Protein AF-A0AA96L9W3-F1 (afdb_monomer_lite)

Organism: NCBI:txid2918900

Secondary structure (DSSP, 8-state):
------EEEEEEEEEETTTTEEEEEEEETTS-EEEEEEEE-TTS-EEEEEEEE-SSS--TTT--SS--STTGGGHHHHHHHHTTTS---

pLDDT: mean 91.49, std 6.7, range [61.56, 97.44]

Radius of gyration: 12.9 Å; chains: 1; bounding box: 32×23×35 Å

Foldseek 3Di:
DDDDWAFPAKDWPDDDPVQQKTWIWTATPVRWIKIWIWHQDPVRDTDTDDIWTPQPAQDPHPRHSDTDPPCVVCRVVVVVNVVVHDPPD

Structure (mmCIF, N/CA/C/O backbone):
data_AF-A0AA96L9W3-F1
#
_entry.id   AF-A0AA96L9W3-F1
#
loop_
_atom_site.group_PDB
_atom_site.id
_atom_site.type_symbol
_atom_site.label_atom_id
_atom_site.label_alt_id
_atom_site.label_comp_id
_atom_site.label_asym_id
_atom_site.label_entity_id
_atom_site.label_seq_id
_atom_site.pdbx_PDB_ins_code
_atom_site.Cartn_x
_atom_site.Cartn_y
_atom_site.Cartn_z
_atom_site.occupancy
_atom_site.B_iso_or_equiv
_atom_site.auth_seq_id
_atom_site.auth_comp_id
_atom_site.auth_asym_id
_atom_site.auth_atom_id
_atom_site.pdbx_PDB_model_num
ATOM 1 N N . MET A 1 1 ? 6.639 11.775 -16.995 1.00 61.56 1 MET A N 1
ATOM 2 C CA . MET A 1 1 ? 5.286 11.729 -16.399 1.00 61.56 1 MET A CA 1
ATOM 3 C C . MET A 1 1 ? 5.439 11.337 -14.940 1.00 61.56 1 MET A C 1
ATOM 5 O O . MET A 1 1 ? 6.308 10.508 -14.677 1.00 61.56 1 MET A O 1
ATOM 9 N N . PRO A 1 2 ? 4.696 11.951 -14.007 1.00 84.00 2 PRO A N 1
ATOM 10 C CA . PRO A 1 2 ? 4.695 11.501 -12.620 1.00 84.00 2 PRO A CA 1
ATOM 11 C C . PRO A 1 2 ? 4.185 10.056 -12.555 1.00 84.00 2 PRO A C 1
ATOM 13 O O . PRO A 1 2 ? 3.331 9.666 -13.349 1.00 84.00 2 PRO A O 1
ATOM 16 N N . TYR A 1 3 ? 4.749 9.255 -11.653 1.00 90.25 3 TYR A N 1
ATOM 17 C CA . TYR A 1 3 ? 4.247 7.911 -11.382 1.00 90.25 3 TYR A CA 1
ATOM 18 C C . TYR A 1 3 ? 2.828 8.011 -10.805 1.00 90.25 3 TYR A C 1
ATOM 20 O O . TYR A 1 3 ? 2.597 8.823 -9.911 1.00 90.25 3 TYR A O 1
ATOM 28 N N . GLN A 1 4 ? 1.900 7.227 -11.356 1.00 93.12 4 GLN A N 1
ATOM 29 C CA . GLN A 1 4 ? 0.485 7.193 -10.982 1.00 93.12 4 GLN A CA 1
ATOM 30 C C . GLN A 1 4 ? 0.105 5.733 -10.708 1.00 93.12 4 GLN A C 1
ATOM 32 O O . GLN A 1 4 ? -0.137 4.985 -11.661 1.00 93.12 4 GLN A O 1
ATOM 37 N N . PRO A 1 5 ? 0.146 5.284 -9.445 1.00 94.50 5 PRO A N 1
ATOM 38 C CA . PRO A 1 5 ? -0.141 3.901 -9.107 1.00 94.50 5 PRO A CA 1
ATOM 39 C C . PRO A 1 5 ? -1.632 3.601 -9.260 1.00 94.50 5 PRO A C 1
ATOM 41 O O . PRO A 1 5 ? -2.489 4.299 -8.721 1.00 94.50 5 PRO A O 1
ATOM 44 N N . LYS A 1 6 ? -1.940 2.506 -9.953 1.00 96.75 6 LYS A N 1
ATOM 45 C CA . LYS A 1 6 ? -3.296 1.968 -10.049 1.00 96.75 6 LYS A CA 1
ATOM 46 C C . LYS A 1 6 ? -3.335 0.562 -9.493 1.00 96.75 6 LYS A C 1
ATOM 48 O O . LYS A 1 6 ? -2.544 -0.277 -9.921 1.00 96.75 6 LYS A O 1
ATOM 53 N N . VAL A 1 7 ? -4.235 0.319 -8.547 1.00 97.44 7 VAL A N 1
ATOM 54 C CA . VAL A 1 7 ? -4.473 -1.011 -7.987 1.00 97.44 7 VAL A CA 1
ATOM 55 C C . VAL A 1 7 ? -5.218 -1.838 -9.029 1.00 97.44 7 VAL A C 1
ATOM 57 O O . VAL A 1 7 ? -6.272 -1.431 -9.511 1.00 97.44 7 VAL A O 1
ATOM 60 N N . ALA A 1 8 ? -4.645 -2.982 -9.386 1.00 97.00 8 ALA A N 1
ATOM 61 C CA . ALA A 1 8 ? -5.258 -3.973 -10.262 1.00 97.00 8 ALA A CA 1
ATOM 62 C C . ALA A 1 8 ? -5.914 -5.095 -9.446 1.00 97.00 8 ALA A C 1
ATOM 64 O O . ALA A 1 8 ? -6.980 -5.583 -9.811 1.00 97.00 8 ALA A O 1
ATOM 65 N N . GLU A 1 9 ? -5.287 -5.489 -8.333 1.00 96.38 9 GLU A N 1
ATOM 66 C CA . GLU A 1 9 ? -5.789 -6.526 -7.431 1.00 96.38 9 GLU A CA 1
ATOM 67 C C . GLU A 1 9 ? -5.418 -6.194 -5.980 1.00 96.38 9 GLU A C 1
ATOM 69 O O . GLU A 1 9 ? -4.359 -5.619 -5.712 1.00 96.38 9 GLU A O 1
ATOM 74 N N . ALA A 1 10 ? -6.255 -6.597 -5.024 1.00 96.88 10 ALA A N 1
ATOM 75 C CA . ALA A 1 10 ? -5.938 -6.521 -3.603 1.00 96.88 10 ALA A CA 1
ATOM 76 C C . ALA A 1 10 ? -6.434 -7.769 -2.869 1.00 96.88 10 ALA A C 1
ATOM 78 O O . ALA A 1 10 ? -7.485 -8.323 -3.189 1.00 96.88 10 ALA A 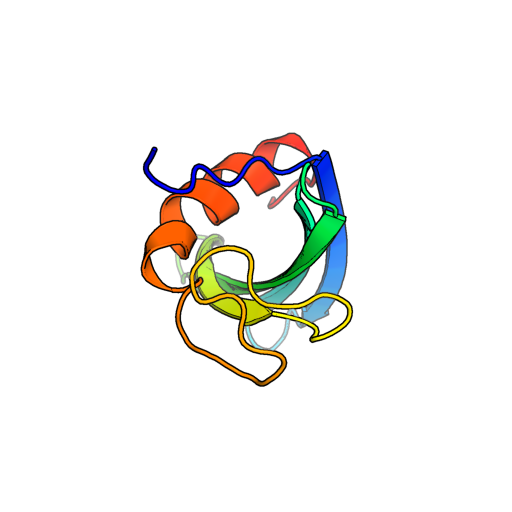O 1
ATOM 79 N N . LYS A 1 11 ? -5.669 -8.216 -1.871 1.00 96.06 11 LYS A N 1
ATOM 80 C CA . LYS A 1 11 ? -5.999 -9.385 -1.055 1.00 96.06 11 LYS A CA 1
ATOM 81 C C . LYS A 1 11 ? -5.599 -9.161 0.395 1.00 96.06 11 LYS A C 1
ATOM 83 O O . LYS A 1 11 ? -4.436 -8.877 0.679 1.00 96.06 11 LYS A O 1
ATOM 88 N N . ILE A 1 12 ? -6.539 -9.369 1.315 1.00 94.62 12 ILE A N 1
ATOM 89 C CA . ILE A 1 12 ? -6.250 -9.414 2.752 1.00 94.62 12 ILE A CA 1
ATOM 90 C C . ILE A 1 12 ? -5.387 -10.652 3.020 1.00 94.62 12 ILE A C 1
ATOM 92 O O . ILE A 1 12 ? -5.775 -11.775 2.687 1.00 94.62 12 ILE A O 1
ATOM 96 N N . V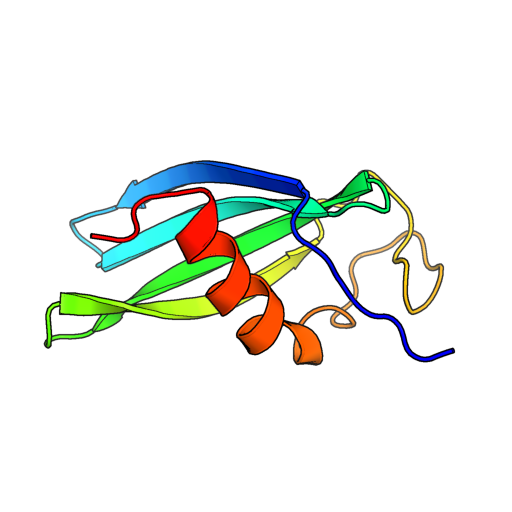AL A 1 13 ? -4.199 -10.448 3.587 1.00 94.19 13 VAL A N 1
ATOM 97 C CA . VAL A 1 13 ? -3.254 -11.533 3.909 1.00 94.19 13 VAL A CA 1
ATOM 98 C C . VAL A 1 13 ? -3.101 -11.759 5.405 1.00 94.19 13 VAL A C 1
ATOM 100 O O . VAL A 1 13 ? -2.711 -12.849 5.814 1.00 94.19 13 VAL A O 1
ATOM 103 N N . SER A 1 14 ? -3.422 -10.752 6.213 1.00 89.62 14 SER A N 1
ATOM 104 C CA . SER A 1 14 ? -3.401 -10.843 7.666 1.00 89.62 14 SER A CA 1
ATOM 105 C C . SER A 1 14 ? -4.493 -9.956 8.242 1.00 89.62 14 SER A C 1
ATOM 107 O O . SER A 1 14 ? -4.703 -8.837 7.778 1.00 89.62 14 SER A O 1
ATOM 109 N N . HIS A 1 15 ? -5.181 -10.455 9.260 1.00 86.56 15 HIS A N 1
ATOM 110 C CA . HIS A 1 15 ? -6.111 -9.675 10.060 1.00 86.56 15 HIS A CA 1
ATOM 111 C C . HIS A 1 15 ? -5.936 -10.093 11.516 1.00 86.56 15 HIS A C 1
ATOM 113 O O . HIS A 1 15 ? -6.201 -11.238 11.881 1.00 86.56 15 HIS A O 1
ATOM 119 N N . ASN A 1 16 ? -5.429 -9.176 12.331 1.00 84.88 16 ASN A N 1
ATOM 120 C CA . ASN A 1 16 ? -5.222 -9.378 13.751 1.00 84.88 16 ASN A CA 1
ATOM 121 C C . ASN A 1 16 ? -6.172 -8.476 14.538 1.00 84.88 16 ASN A C 1
ATOM 123 O O . ASN A 1 16 ? -5.844 -7.339 14.877 1.00 84.88 16 ASN A O 1
ATOM 127 N N . GLU A 1 17 ? -7.331 -9.035 14.875 1.00 76.00 17 GLU A N 1
ATOM 128 C CA . GLU A 1 17 ? -8.388 -8.362 15.637 1.00 76.00 17 GLU A CA 1
ATOM 129 C C . GLU A 1 17 ? -7.927 -7.912 17.030 1.00 76.00 17 GLU A C 1
ATOM 131 O O . GLU A 1 17 ? -8.434 -6.927 17.555 1.00 76.00 17 GLU A O 1
ATOM 136 N N . LYS A 1 18 ? -6.931 -8.584 17.629 1.00 77.56 18 LYS A N 1
ATOM 137 C CA . LYS A 1 18 ? -6.421 -8.218 18.962 1.00 77.56 18 LYS A CA 1
ATOM 138 C C . LYS A 1 18 ? -5.626 -6.918 18.952 1.00 77.56 18 LYS A C 1
ATOM 140 O O . LYS A 1 18 ? -5.647 -6.194 19.941 1.00 77.56 18 LYS A O 1
ATOM 145 N N . ASN A 1 19 ? -4.921 -6.653 17.855 1.00 79.06 19 ASN A N 1
ATOM 146 C CA . ASN A 1 19 ? -4.059 -5.481 17.717 1.00 79.06 19 ASN A CA 1
ATOM 147 C C . ASN A 1 19 ? -4.670 -4.416 16.795 1.00 79.06 19 ASN A C 1
ATOM 149 O O . ASN A 1 19 ? -4.052 -3.378 16.593 1.00 79.06 19 ASN A O 1
ATOM 153 N N . GLY A 1 20 ? -5.844 -4.678 16.208 1.00 82.94 20 GLY A N 1
ATOM 154 C CA . GLY A 1 20 ? -6.479 -3.792 15.232 1.00 82.94 20 GLY A CA 1
ATOM 155 C C . GLY A 1 20 ? -5.703 -3.659 13.920 1.00 82.94 20 GLY A C 1
ATOM 156 O O . GLY A 1 20 ? -5.939 -2.706 13.185 1.00 82.94 20 GLY A O 1
ATOM 157 N N . LEU A 1 21 ? -4.779 -4.581 13.627 1.00 89.69 21 LEU A N 1
ATOM 158 C CA . LEU A 1 21 ? -3.913 -4.523 12.449 1.00 89.69 21 LEU A CA 1
ATOM 159 C C . LEU A 1 21 ? -4.451 -5.408 11.329 1.00 89.69 21 LEU A C 1
ATOM 161 O O . LEU A 1 21 ? -4.769 -6.581 11.540 1.00 89.69 21 LEU A O 1
ATOM 165 N N . MET A 1 22 ? -4.485 -4.869 10.120 1.00 92.38 22 MET A N 1
ATOM 166 C CA . MET A 1 22 ? -4.838 -5.587 8.903 1.00 92.38 22 MET A CA 1
ATOM 167 C C . MET A 1 22 ? -3.754 -5.362 7.854 1.00 92.38 22 MET A C 1
ATOM 169 O O . MET A 1 22 ? -3.347 -4.236 7.609 1.00 92.38 22 MET A O 1
ATOM 173 N N . GLU A 1 23 ? -3.305 -6.427 7.200 1.00 94.81 23 GLU A N 1
ATOM 174 C CA . GLU A 1 23 ? -2.367 -6.328 6.084 1.00 94.81 23 GLU A CA 1
ATOM 175 C C . GLU A 1 23 ? -3.051 -6.753 4.790 1.00 94.81 23 GLU A C 1
ATOM 177 O O . GLU A 1 23 ? -3.649 -7.833 4.692 1.00 94.81 23 GLU A O 1
ATOM 182 N N . VAL A 1 24 ? -2.895 -5.920 3.768 1.00 96.56 24 VAL A N 1
ATOM 183 C CA . VAL A 1 24 ? -3.392 -6.163 2.418 1.00 96.56 24 VAL A CA 1
ATOM 184 C C . VAL A 1 24 ? -2.207 -6.191 1.467 1.00 96.56 24 VAL A C 1
ATOM 186 O O . VAL A 1 24 ? -1.414 -5.253 1.414 1.00 96.56 24 VAL A O 1
ATOM 189 N N . VAL A 1 25 ? -2.078 -7.265 0.691 1.00 97.25 25 VAL A N 1
ATOM 190 C CA . VAL A 1 25 ? -1.166 -7.283 -0.456 1.00 97.25 25 VAL A CA 1
ATOM 191 C C . VAL A 1 25 ? -1.909 -6.735 -1.659 1.00 97.25 25 VAL A C 1
ATOM 193 O O . VAL A 1 25 ? -2.987 -7.220 -1.999 1.00 97.25 25 VAL A O 1
ATOM 196 N N . VAL A 1 26 ? -1.313 -5.737 -2.298 1.00 97.31 26 VAL A N 1
ATOM 197 C CA . VAL A 1 26 ? -1.836 -5.076 -3.491 1.00 97.31 26 VAL A CA 1
ATOM 198 C C . VAL A 1 26 ? -0.925 -5.355 -4.676 1.00 97.31 26 VAL A C 1
ATOM 200 O O . VAL A 1 26 ? 0.303 -5.347 -4.548 1.00 97.31 26 VAL A O 1
ATOM 203 N N . VAL A 1 27 ? -1.541 -5.596 -5.826 1.00 97.12 27 VAL A N 1
ATOM 204 C CA . VAL A 1 27 ? -0.880 -5.701 -7.125 1.00 97.12 27 VAL A CA 1
ATOM 205 C C . VAL A 1 27 ? -1.263 -4.466 -7.922 1.00 97.12 27 VAL A C 1
ATOM 207 O O . VAL A 1 27 ? -2.447 -4.156 -8.069 1.00 97.12 27 VAL A O 1
ATOM 210 N N . LEU A 1 28 ? -0.263 -3.744 -8.411 1.00 96.38 28 LEU A N 1
ATOM 211 C CA . LEU A 1 28 ? -0.455 -2.560 -9.240 1.00 96.38 28 LEU A CA 1
ATOM 212 C C . LEU A 1 28 ? -0.478 -2.939 -10.730 1.00 96.38 28 LEU A C 1
ATOM 214 O O . LEU A 1 28 ? 0.061 -3.975 -11.119 1.00 96.38 28 LEU A O 1
ATOM 218 N N . GLU A 1 29 ? -1.057 -2.093 -11.587 1.00 95.81 29 GLU A N 1
ATOM 219 C CA . GLU A 1 29 ? -1.113 -2.317 -13.048 1.00 95.81 29 GLU A CA 1
ATOM 220 C C . GLU A 1 29 ? 0.275 -2.501 -13.691 1.00 95.81 29 GLU A C 1
ATOM 222 O O . GLU A 1 29 ? 0.421 -3.186 -14.702 1.00 95.81 29 GLU A O 1
ATOM 227 N N . ASP A 1 30 ? 1.322 -1.928 -13.094 1.00 93.12 30 ASP A N 1
ATOM 228 C CA . ASP A 1 30 ? 2.708 -2.091 -13.544 1.00 93.12 30 ASP A CA 1
ATOM 229 C C . ASP A 1 30 ? 3.373 -3.393 -13.045 1.00 93.12 30 ASP A C 1
ATOM 231 O O . ASP A 1 30 ? 4.562 -3.624 -13.295 1.00 93.12 30 ASP A O 1
ATOM 235 N N . ARG A 1 31 ? 2.579 -4.262 -12.402 1.00 93.19 31 ARG A N 1
ATOM 236 C CA . ARG A 1 31 ? 2.928 -5.538 -11.759 1.00 93.19 31 ARG A CA 1
ATOM 237 C C . ARG A 1 31 ? 3.700 -5.410 -10.450 1.00 93.19 31 ARG A C 1
ATOM 239 O O . ARG A 1 31 ? 4.055 -6.443 -9.886 1.00 93.19 31 ARG A O 1
ATOM 246 N N . ASN A 1 32 ? 3.948 -4.201 -9.937 1.00 93.81 32 ASN A N 1
ATOM 247 C CA . ASN A 1 32 ? 4.560 -4.066 -8.619 1.00 93.81 32 ASN A CA 1
ATOM 248 C C . ASN A 1 32 ? 3.629 -4.576 -7.528 1.00 93.81 32 ASN A C 1
ATOM 250 O O . ASN A 1 32 ? 2.423 -4.327 -7.529 1.00 93.81 32 ASN A O 1
ATOM 254 N N . HIS A 1 33 ? 4.242 -5.226 -6.548 1.00 95.69 33 HIS A N 1
ATOM 255 C CA . HIS A 1 33 ? 3.556 -5.686 -5.357 1.00 95.69 33 HIS A CA 1
ATOM 256 C C . HIS A 1 33 ? 3.917 -4.821 -4.157 1.00 95.69 33 HIS A C 1
ATOM 258 O O . HIS A 1 33 ? 5.097 -4.682 -3.805 1.00 95.69 33 HIS A O 1
ATOM 264 N N . CYS A 1 34 ? 2.892 -4.319 -3.480 1.00 96.19 34 CYS A N 1
ATOM 265 C CA . CYS A 1 34 ? 3.038 -3.625 -2.210 1.00 96.19 34 CYS A CA 1
ATOM 266 C C . CYS A 1 34 ? 2.236 -4.348 -1.129 1.00 96.19 34 CYS A C 1
ATOM 268 O O . CYS A 1 34 ? 1.280 -5.071 -1.401 1.00 96.19 34 CYS A O 1
ATOM 270 N N . ARG A 1 35 ? 2.644 -4.157 0.115 1.00 96.69 35 ARG A N 1
ATOM 271 C CA . ARG A 1 35 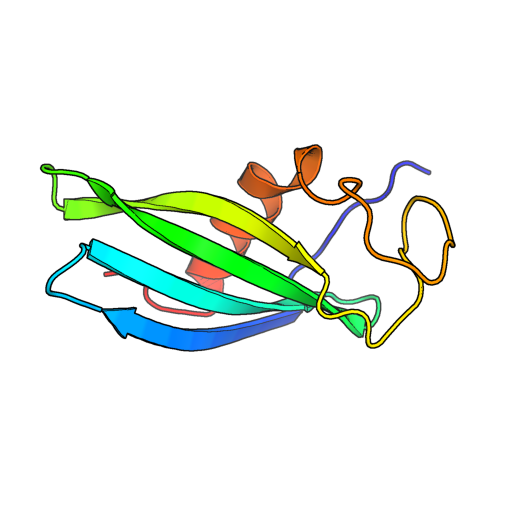? 1.870 -4.488 1.299 1.00 96.69 35 ARG A CA 1
ATOM 272 C C . ARG A 1 35 ? 1.460 -3.183 1.944 1.00 96.69 35 ARG A C 1
ATOM 274 O O . ARG A 1 35 ? 2.323 -2.347 2.186 1.00 96.69 35 ARG A O 1
ATOM 281 N N . VAL A 1 36 ? 0.168 -3.035 2.178 1.00 96.88 36 VAL A N 1
ATOM 282 C CA . VAL A 1 36 ? -0.418 -1.907 2.891 1.00 96.88 36 VAL A CA 1
ATOM 283 C C . VAL A 1 36 ? -0.884 -2.417 4.243 1.00 96.88 36 VAL A C 1
ATOM 285 O O . VAL A 1 36 ? -1.602 -3.419 4.312 1.00 96.88 36 VAL A O 1
ATOM 288 N N . THR A 1 37 ? -0.458 -1.739 5.298 1.00 95.69 37 THR A N 1
ATOM 289 C CA . THR A 1 37 ? -0.901 -2.005 6.665 1.00 95.69 37 THR A CA 1
ATOM 290 C C . THR A 1 37 ? -1.987 -1.006 7.020 1.00 95.69 37 THR A C 1
ATOM 292 O O . THR A 1 37 ? -1.838 0.190 6.777 1.00 95.69 37 THR A O 1
ATOM 295 N N . TYR A 1 38 ? -3.073 -1.508 7.587 1.00 94.25 38 TYR A N 1
ATOM 296 C CA . TYR A 1 38 ? -4.185 -0.736 8.105 1.00 94.25 38 TYR A CA 1
ATOM 297 C C . TYR A 1 38 ? -4.265 -0.912 9.614 1.00 94.25 38 TYR A C 1
ATOM 299 O O . TYR A 1 38 ? -4.153 -2.030 10.124 1.00 94.25 38 TYR A O 1
ATOM 307 N N . GLU A 1 39 ? -4.526 0.186 10.305 1.00 93.25 39 GLU A N 1
ATOM 308 C CA . GLU A 1 39 ? -4.866 0.211 11.721 1.00 93.25 39 GLU A CA 1
ATOM 309 C C . GLU A 1 39 ? -6.345 0.527 11.890 1.00 93.25 39 GLU A C 1
ATOM 311 O O . GLU A 1 39 ? -6.909 1.355 11.179 1.00 93.25 39 GLU A O 1
ATOM 316 N N . THR A 1 40 ? -6.978 -0.137 12.849 1.00 90.50 40 THR A N 1
ATOM 317 C CA . THR A 1 40 ? -8.366 0.123 13.226 1.00 90.50 40 THR A CA 1
ATOM 318 C C . THR A 1 40 ? -8.379 1.189 14.313 1.00 90.50 40 THR A C 1
ATOM 320 O O . THR A 1 40 ? -7.893 0.962 15.423 1.00 90.50 40 THR A O 1
ATOM 323 N N . LEU A 1 41 ? -8.933 2.357 14.000 1.00 89.12 41 LEU A N 1
ATOM 324 C CA . LEU A 1 41 ? -9.137 3.430 14.966 1.00 89.12 41 LEU A CA 1
ATOM 325 C C . LEU A 1 41 ? -10.192 3.034 16.013 1.00 89.12 41 LEU A C 1
ATOM 327 O O . LEU A 1 41 ? -11.032 2.171 15.752 1.00 89.12 41 LEU A O 1
ATOM 331 N N . PRO A 1 42 ? -10.246 3.713 17.176 1.00 84.75 42 PRO A N 1
ATOM 332 C CA . PRO A 1 42 ? -11.305 3.494 18.166 1.00 84.75 42 PRO A CA 1
ATOM 333 C C . PRO A 1 42 ? -12.731 3.705 17.628 1.00 84.75 42 PRO A C 1
ATOM 335 O O . PRO A 1 42 ? -13.683 3.197 18.213 1.00 84.75 42 PRO A O 1
ATOM 338 N N . SER A 1 43 ? -12.886 4.451 16.527 1.00 85.62 43 SER A N 1
ATOM 339 C CA . SER A 1 43 ? -14.153 4.640 15.805 1.00 85.62 43 SER A CA 1
ATOM 340 C C . SER A 1 43 ? -14.595 3.414 14.993 1.00 85.62 43 SER A C 1
ATOM 342 O O . SER A 1 43 ? -15.729 3.393 14.523 1.00 85.62 43 SER A O 1
ATOM 344 N N . GLY A 1 44 ? -13.724 2.416 14.813 1.00 83.25 44 GLY A N 1
ATOM 345 C CA 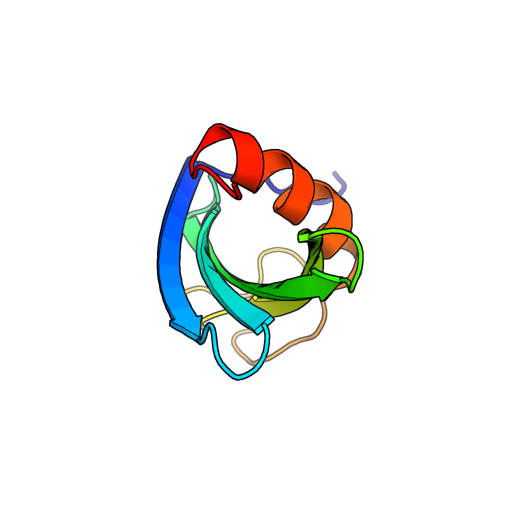. GLY A 1 44 ? -13.921 1.272 13.917 1.00 83.25 44 GLY A CA 1
ATOM 346 C C . GLY A 1 44 ? -13.406 1.499 12.492 1.00 83.25 44 GLY A C 1
ATOM 347 O O . GLY A 1 44 ? -13.319 0.548 11.724 1.00 83.25 44 GLY A O 1
ATOM 348 N N . GLU A 1 45 ? -13.018 2.728 12.144 1.00 86.62 45 GLU A N 1
ATOM 349 C CA . GLU A 1 45 ? -12.476 3.061 10.825 1.00 86.62 45 GLU A CA 1
ATOM 350 C C . GLU A 1 45 ? -11.079 2.457 10.632 1.00 86.62 45 GLU A C 1
ATOM 352 O O . GLU A 1 45 ? -10.209 2.601 11.495 1.00 86.62 45 GLU A O 1
ATOM 357 N N . LYS A 1 46 ? -10.849 1.805 9.487 1.00 89.25 46 LYS A N 1
ATOM 358 C CA . LYS A 1 46 ? -9.532 1.281 9.113 1.00 89.25 46 LYS A CA 1
ATOM 359 C C . LYS A 1 46 ? -8.767 2.303 8.288 1.00 89.25 46 LYS A C 1
ATOM 361 O O . LYS A 1 46 ? -9.140 2.595 7.155 1.00 89.25 46 LYS A O 1
ATOM 366 N N . VAL A 1 47 ? -7.662 2.794 8.835 1.00 92.25 47 VAL A N 1
ATOM 367 C CA . VAL A 1 47 ? -6.800 3.783 8.184 1.00 92.25 47 VAL A CA 1
ATOM 368 C C . VAL A 1 47 ? -5.497 3.138 7.717 1.00 92.25 47 VAL A C 1
ATOM 370 O O . VAL A 1 47 ? -4.882 2.399 8.484 1.00 92.25 47 VAL A O 1
ATOM 373 N N . PRO A 1 48 ? -5.055 3.382 6.472 1.00 95.12 48 PRO A N 1
ATOM 374 C CA . PRO A 1 48 ? -3.763 2.903 6.004 1.00 95.12 48 PRO A CA 1
ATOM 375 C C . PRO A 1 48 ? -2.636 3.669 6.713 1.00 95.12 48 PRO A C 1
ATOM 377 O O . PRO A 1 48 ? -2.591 4.897 6.649 1.00 95.12 48 PRO A O 1
ATOM 380 N N . THR A 1 49 ? -1.724 2.958 7.377 1.00 95.56 49 THR A N 1
ATOM 381 C CA . THR A 1 49 ? -0.639 3.562 8.176 1.00 95.56 49 THR A CA 1
ATOM 382 C C . THR A 1 49 ? 0.755 3.296 7.629 1.00 95.56 49 THR A C 1
ATOM 384 O O . THR A 1 49 ? 1.644 4.118 7.835 1.00 95.56 49 THR A O 1
ATOM 387 N N . ASP A 1 50 ? 0.949 2.205 6.885 1.00 96.25 50 ASP A N 1
ATOM 388 C CA . ASP A 1 50 ? 2.242 1.873 6.284 1.00 96.25 50 ASP A CA 1
ATOM 389 C C . ASP A 1 50 ? 2.089 1.260 4.890 1.00 96.25 50 ASP A C 1
ATOM 391 O O . ASP A 1 50 ? 1.092 0.595 4.584 1.00 96.25 50 ASP A O 1
ATOM 395 N N . ILE A 1 51 ? 3.106 1.459 4.047 1.00 96.69 51 ILE A N 1
ATOM 396 C CA . ILE A 1 51 ? 3.242 0.770 2.766 1.00 96.69 51 ILE A CA 1
ATOM 397 C C . ILE A 1 51 ? 4.678 0.349 2.507 1.00 9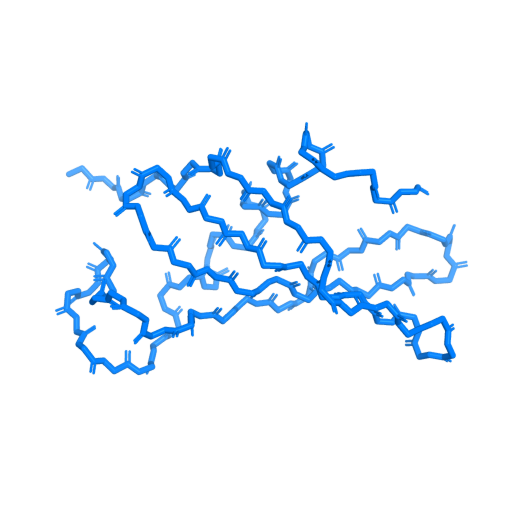6.69 51 ILE A C 1
ATOM 399 O O . ILE A 1 51 ? 5.610 1.143 2.532 1.00 96.69 51 ILE A O 1
ATOM 403 N N . SER A 1 52 ? 4.839 -0.915 2.137 1.00 95.25 52 SER A N 1
ATOM 404 C CA . SER A 1 52 ? 6.138 -1.503 1.832 1.00 95.25 52 SER A CA 1
ATOM 405 C C . SER A 1 52 ? 6.084 -2.291 0.527 1.00 95.25 52 SER A C 1
ATOM 407 O O . SER A 1 52 ? 5.173 -3.088 0.304 1.00 95.25 52 SER A O 1
ATOM 409 N N . ARG A 1 53 ? 7.074 -2.122 -0.358 1.00 94.69 53 ARG A N 1
ATOM 410 C CA . ARG A 1 53 ? 7.190 -2.979 -1.555 1.00 94.69 53 ARG A CA 1
ATOM 411 C C . ARG A 1 53 ? 7.658 -4.380 -1.173 1.00 94.69 53 ARG A C 1
ATOM 413 O O . ARG A 1 53 ? 8.542 -4.531 -0.337 1.00 94.69 53 ARG A O 1
ATOM 420 N N . LEU A 1 54 ? 7.162 -5.396 -1.878 1.00 93.81 54 LEU A N 1
ATOM 421 C CA . LEU A 1 54 ? 7.533 -6.802 -1.655 1.00 93.81 54 LEU A CA 1
ATOM 422 C C . LEU A 1 54 ? 8.745 -7.278 -2.477 1.00 93.81 54 LEU A C 1
ATOM 424 O O . LEU A 1 54 ? 8.992 -8.476 -2.550 1.00 93.81 54 LEU A O 1
ATOM 428 N N . HIS A 1 55 ? 9.491 -6.352 -3.093 1.00 88.56 55 HIS A N 1
ATOM 429 C CA . HIS A 1 55 ? 10.768 -6.602 -3.782 1.00 88.56 55 HIS A CA 1
ATOM 430 C C . HIS A 1 55 ? 10.750 -7.750 -4.816 1.00 88.56 55 HIS A C 1
ATOM 432 O O . HIS A 1 55 ? 11.745 -8.435 -5.018 1.00 88.56 55 HIS A O 1
ATOM 438 N N . LYS A 1 56 ? 9.618 -7.952 -5.497 1.00 87.50 56 LYS A N 1
ATOM 439 C CA . LYS A 1 56 ? 9.521 -8.872 -6.642 1.00 87.50 56 LYS A CA 1
ATOM 440 C C . LYS A 1 56 ? 9.949 -8.210 -7.956 1.00 87.50 56 LYS A C 1
ATOM 442 O O . LYS A 1 56 ? 10.516 -8.859 -8.827 1.00 87.50 56 LYS A O 1
ATOM 447 N N . GLU A 1 57 ? 9.715 -6.904 -8.071 1.00 91.88 57 GLU A N 1
ATOM 448 C CA . GLU A 1 57 ? 10.086 -6.068 -9.211 1.00 91.88 57 GLU A CA 1
ATOM 449 C C . GLU A 1 57 ? 10.982 -4.893 -8.753 1.00 91.88 57 GLU A C 1
ATOM 451 O O . GLU A 1 57 ? 10.947 -4.515 -7.574 1.00 91.88 57 GLU A O 1
ATOM 456 N N . PRO A 1 58 ? 11.768 -4.257 -9.642 1.00 92.75 58 PRO A N 1
ATOM 457 C CA . PRO A 1 58 ? 12.447 -2.998 -9.335 1.00 92.75 58 PRO A CA 1
ATOM 458 C C . PRO A 1 58 ? 11.447 -1.879 -9.029 1.00 92.75 58 PRO A C 1
ATOM 460 O O . PRO A 1 58 ? 10.352 -1.837 -9.592 1.00 92.75 58 PRO A O 1
ATOM 463 N N . CYS A 1 59 ? 11.827 -0.925 -8.174 1.00 93.44 59 CYS A N 1
ATOM 464 C CA . CYS A 1 59 ? 10.939 0.186 -7.829 1.00 93.44 59 CYS A CA 1
ATOM 465 C C . CYS A 1 59 ? 10.513 0.965 -9.089 1.00 93.44 59 CYS A C 1
ATOM 467 O O . CYS A 1 59 ? 11.377 1.424 -9.837 1.00 93.44 59 CYS A O 1
ATOM 469 N N . PRO A 1 60 ? 9.215 1.211 -9.326 1.00 92.38 60 PRO A N 1
ATOM 470 C CA . PRO A 1 60 ? 8.767 1.878 -10.543 1.00 92.38 60 PRO A CA 1
ATOM 471 C C . PRO A 1 60 ? 9.103 3.374 -10.553 1.00 92.38 60 PRO A C 1
ATOM 473 O O . PRO A 1 60 ? 9.197 3.952 -11.636 1.00 92.38 60 PRO A O 1
ATOM 476 N N . VAL A 1 61 ? 9.374 3.964 -9.382 1.00 94.00 61 VAL A N 1
ATOM 477 C CA . VAL A 1 61 ? 9.766 5.370 -9.204 1.00 94.00 61 VAL A CA 1
ATOM 478 C C . VAL A 1 61 ? 11.274 5.555 -9.388 1.00 94.00 61 VAL A C 1
ATOM 480 O O . VAL A 1 61 ? 11.699 6.283 -10.279 1.00 94.00 61 VAL A O 1
ATOM 483 N N . CYS A 1 62 ? 12.098 4.886 -8.573 1.00 94.19 62 CYS A N 1
ATOM 484 C CA . CYS A 1 62 ? 13.552 5.099 -8.575 1.00 94.19 62 CYS A CA 1
ATOM 485 C C . CYS A 1 62 ? 14.353 4.068 -9.388 1.00 94.19 62 CYS A C 1
ATOM 487 O O . CYS A 1 62 ? 15.561 4.231 -9.535 1.00 94.19 62 CYS A O 1
ATOM 489 N N . LYS A 1 63 ? 13.704 3.016 -9.908 1.00 91.81 63 LYS A N 1
ATOM 490 C CA . LYS A 1 63 ? 14.302 1.912 -10.690 1.00 91.81 63 LYS A CA 1
ATOM 491 C C . LYS A 1 63 ? 15.363 1.091 -9.956 1.00 91.81 63 LYS A C 1
ATOM 493 O O . LYS A 1 63 ? 16.073 0.308 -10.577 1.00 91.81 63 LYS A O 1
ATOM 498 N N . LYS A 1 64 ? 15.459 1.245 -8.636 1.00 90.19 64 LYS A N 1
ATOM 499 C CA . LYS A 1 64 ? 16.413 0.506 -7.814 1.00 90.19 64 LYS A CA 1
ATOM 500 C C . LYS A 1 64 ? 15.836 -0.840 -7.400 1.00 90.19 64 LYS A C 1
ATOM 502 O O . LYS A 1 64 ? 14.643 -0.956 -7.105 1.00 90.19 64 LYS A O 1
ATOM 507 N N . ASP A 1 65 ? 16.713 -1.830 -7.359 1.00 88.31 65 ASP A N 1
ATOM 508 C CA . ASP A 1 65 ? 16.399 -3.205 -6.984 1.00 88.31 65 ASP A CA 1
ATOM 509 C C . ASP A 1 65 ? 16.721 -3.459 -5.504 1.00 88.31 65 ASP A C 1
ATOM 511 O O . ASP A 1 65 ? 17.417 -4.395 -5.138 1.00 88.31 65 ASP A O 1
ATOM 515 N N . TYR A 1 66 ? 16.282 -2.546 -4.638 1.00 87.56 66 TYR A N 1
ATOM 516 C CA . TYR A 1 66 ? 16.384 -2.685 -3.188 1.00 87.56 66 TYR A CA 1
ATOM 517 C C . TYR A 1 66 ? 15.177 -2.020 -2.504 1.00 87.56 66 TYR A C 1
ATOM 519 O O . TYR A 1 66 ? 14.342 -1.381 -3.161 1.00 87.56 66 TYR A O 1
ATOM 527 N N . LEU A 1 67 ? 15.055 -2.191 -1.184 1.00 88.19 67 LEU A N 1
ATOM 528 C CA . LEU A 1 67 ? 13.980 -1.591 -0.387 1.00 88.19 67 LEU A CA 1
ATOM 529 C C . LEU A 1 67 ? 14.125 -0.066 -0.309 1.00 88.19 67 LEU A C 1
ATOM 531 O O . LEU A 1 67 ? 15.134 0.467 0.144 1.00 88.19 67 LEU A O 1
ATOM 535 N N . CYS A 1 68 ? 13.097 0.645 -0.755 1.00 92.75 68 CYS A N 1
ATOM 536 C CA . CYS A 1 68 ? 13.058 2.100 -0.771 1.00 92.75 68 CYS A CA 1
ATOM 537 C C . CYS A 1 68 ? 11.687 2.599 -0.322 1.00 92.75 68 CYS A C 1
ATOM 539 O O . CYS A 1 68 ? 10.680 1.935 -0.567 1.00 92.75 68 CYS A O 1
ATOM 541 N N . ASN A 1 69 ? 11.654 3.835 0.156 1.00 95.06 69 ASN A N 1
ATOM 542 C CA . ASN A 1 69 ? 10.457 4.505 0.669 1.00 95.06 69 ASN A CA 1
ATOM 543 C C . ASN A 1 69 ? 9.732 5.324 -0.414 1.00 95.06 69 ASN A C 1
ATOM 545 O O . ASN A 1 69 ? 9.068 6.321 -0.158 1.00 95.06 69 ASN A O 1
ATOM 549 N N . CYS A 1 70 ? 9.916 4.963 -1.688 1.00 95.31 70 CYS A N 1
ATOM 550 C CA . CYS A 1 70 ? 9.298 5.699 -2.791 1.00 95.31 70 CYS A CA 1
ATOM 551 C C . CYS A 1 70 ? 7.778 5.497 -2.877 1.00 95.31 70 CYS A C 1
ATOM 553 O O . CYS A 1 70 ? 7.148 6.183 -3.673 1.00 95.31 70 CYS A O 1
ATOM 555 N N . MET A 1 71 ? 7.212 4.539 -2.135 1.00 94.88 71 MET A N 1
ATOM 556 C CA . MET A 1 71 ? 5.772 4.264 -2.131 1.00 94.88 71 MET A CA 1
ATOM 557 C C . MET A 1 71 ? 5.013 5.065 -1.073 1.00 94.88 71 MET A C 1
ATOM 559 O O . MET A 1 71 ? 3.823 5.290 -1.256 1.00 94.88 71 MET A O 1
ATOM 563 N N . ASP A 1 72 ? 5.690 5.549 -0.032 1.00 96.50 72 ASP A N 1
ATOM 564 C CA . ASP A 1 72 ? 5.093 6.275 1.093 1.00 96.50 72 ASP A CA 1
ATOM 565 C C . ASP A 1 72 ? 4.212 7.459 0.645 1.00 96.50 72 ASP A C 1
ATOM 567 O O . ASP A 1 72 ? 3.085 7.569 1.130 1.00 96.50 72 ASP A O 1
ATOM 571 N N . PRO A 1 73 ? 4.620 8.306 -0.331 1.00 96.00 73 PRO A N 1
ATOM 572 C CA . PRO A 1 73 ? 3.784 9.424 -0.783 1.00 96.00 73 PRO A CA 1
ATOM 573 C C . PRO A 1 73 ? 2.476 8.989 -1.456 1.00 96.00 73 PRO A C 1
ATOM 575 O O . PRO A 1 73 ? 1.551 9.786 -1.574 1.00 96.00 73 PRO A O 1
ATOM 578 N N . TYR A 1 74 ? 2.411 7.740 -1.918 1.00 96.06 74 TYR A N 1
ATOM 579 C CA . TYR A 1 74 ? 1.268 7.169 -2.622 1.00 96.06 74 TYR A CA 1
ATOM 580 C C . TYR A 1 74 ? 0.366 6.333 -1.709 1.00 96.06 74 TYR A C 1
ATOM 582 O O . TYR A 1 74 ? -0.634 5.794 -2.182 1.00 96.06 74 TYR A O 1
ATOM 590 N N . LEU A 1 75 ? 0.690 6.225 -0.414 1.00 96.75 75 LEU A N 1
ATOM 591 C CA . LEU A 1 75 ? -0.120 5.496 0.560 1.00 96.75 75 LEU A CA 1
ATOM 592 C C . LEU A 1 75 ? -1.594 5.939 0.567 1.00 96.75 75 LEU A C 1
ATOM 594 O O . LEU A 1 75 ? -2.445 5.054 0.493 1.00 96.75 75 LEU A O 1
ATOM 598 N N . PRO A 1 76 ? -1.936 7.246 0.584 1.00 95.06 76 PRO A N 1
ATOM 599 C CA . PRO A 1 76 ? -3.339 7.660 0.602 1.00 95.06 76 PRO A CA 1
ATOM 600 C C . PRO A 1 76 ? -4.093 7.224 -0.660 1.00 95.06 76 PRO A C 1
ATOM 602 O O . PRO A 1 76 ? -5.185 6.674 -0.571 1.00 95.06 76 PRO A O 1
ATOM 605 N N . GLU A 1 77 ? -3.479 7.404 -1.834 1.00 95.75 77 GLU A N 1
ATOM 606 C CA . GLU A 1 77 ? -4.075 7.057 -3.129 1.00 95.75 77 GLU A CA 1
ATOM 607 C C . GLU A 1 77 ? -4.257 5.540 -3.287 1.00 95.75 77 GLU A C 1
ATOM 609 O O . GLU A 1 77 ? -5.317 5.073 -3.705 1.00 95.75 77 GLU A O 1
ATOM 614 N N . ILE A 1 78 ? -3.234 4.753 -2.942 1.00 96.31 78 ILE A N 1
ATOM 615 C CA . ILE A 1 78 ? -3.301 3.289 -3.005 1.00 96.31 78 ILE A CA 1
ATOM 616 C C . ILE A 1 78 ? -4.298 2.770 -1.966 1.00 96.31 78 ILE A C 1
ATOM 618 O O . ILE A 1 78 ? -5.115 1.911 -2.292 1.00 96.31 78 ILE A O 1
ATOM 622 N N . GLY A 1 79 ? -4.264 3.304 -0.743 1.00 95.00 79 GLY A N 1
ATOM 623 C CA . GLY A 1 79 ? -5.163 2.917 0.339 1.00 95.00 79 GLY A CA 1
ATOM 624 C C . GLY A 1 79 ? -6.634 3.157 -0.000 1.00 95.00 79 GLY A C 1
ATOM 625 O O . GLY A 1 79 ? -7.468 2.275 0.197 1.00 95.00 79 GLY A O 1
ATOM 626 N N . GLU A 1 80 ? -6.950 4.298 -0.615 1.00 93.50 80 GLU A N 1
ATOM 627 C CA . GLU A 1 80 ? -8.300 4.582 -1.107 1.00 93.50 80 GLU A CA 1
ATOM 628 C C . GLU A 1 80 ? -8.723 3.586 -2.196 1.00 93.50 80 GLU A C 1
ATOM 630 O O . GLU A 1 80 ? -9.826 3.038 -2.152 1.00 93.50 80 GLU A O 1
ATOM 635 N N . GLN A 1 81 ? -7.850 3.298 -3.167 1.00 95.94 81 GLN A N 1
ATOM 636 C CA . GLN A 1 81 ? -8.169 2.365 -4.251 1.00 95.94 81 GLN A CA 1
ATOM 637 C C . GLN A 1 81 ? -8.423 0.936 -3.756 1.00 9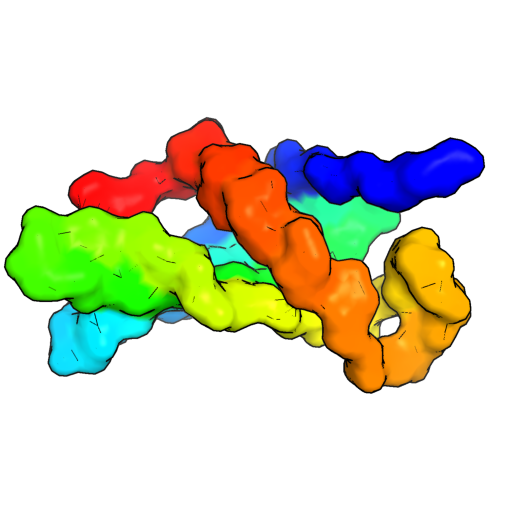5.94 81 GLN A C 1
ATOM 639 O O . GLN A 1 81 ? -9.273 0.254 -4.326 1.00 95.94 81 GLN A O 1
ATOM 644 N N . VAL A 1 82 ? -7.743 0.491 -2.694 1.00 95.00 82 VAL A N 1
ATOM 645 C CA . VAL A 1 82 ? -7.911 -0.851 -2.107 1.00 95.00 82 VAL A CA 1
ATOM 646 C C . VAL A 1 82 ? -9.351 -1.124 -1.674 1.00 95.00 82 VAL A C 1
ATOM 648 O O . VAL A 1 82 ? -9.829 -2.238 -1.888 1.00 95.00 82 VAL A O 1
ATOM 651 N N . SER A 1 83 ? -10.068 -0.115 -1.168 1.00 90.69 83 SER A N 1
ATOM 652 C CA . SER A 1 83 ? -11.483 -0.239 -0.766 1.00 90.69 83 SER A CA 1
ATOM 653 C C . SER A 1 83 ? -12.418 -0.703 -1.897 1.00 90.69 83 SER A C 1
ATOM 655 O O . SER A 1 83 ? -13.510 -1.202 -1.643 1.00 90.69 83 SER A O 1
ATOM 657 N N . LYS A 1 84 ? -11.990 -0.583 -3.163 1.00 91.88 84 LYS A N 1
ATOM 658 C CA . LYS A 1 84 ? -12.742 -1.047 -4.343 1.00 91.88 84 LYS A CA 1
ATOM 659 C C . LYS A 1 84 ? -12.584 -2.546 -4.609 1.00 91.88 84 LYS A C 1
ATOM 661 O O . LYS A 1 84 ? -13.369 -3.111 -5.364 1.00 91.88 84 LYS A O 1
ATOM 666 N N . PHE A 1 85 ? -11.554 -3.169 -4.040 1.00 93.19 85 PHE A N 1
ATOM 667 C CA . PHE A 1 85 ? -11.166 -4.560 -4.302 1.00 93.19 85 PHE A CA 1
ATOM 668 C C . PHE A 1 85 ? -11.370 -5.470 -3.094 1.00 93.19 85 PHE A C 1
ATOM 670 O O . PHE A 1 85 ? -11.592 -6.668 -3.261 1.00 93.19 85 PHE A O 1
ATOM 677 N N . VAL A 1 86 ? -11.281 -4.918 -1.885 1.00 90.06 86 VAL A N 1
ATOM 678 C CA . VAL A 1 86 ? -11.523 -5.640 -0.637 1.00 90.06 86 VAL A CA 1
ATOM 679 C C . VAL A 1 86 ? -12.467 -4.837 0.238 1.00 90.06 86 VAL A C 1
ATOM 681 O O . VAL A 1 86 ? -12.364 -3.615 0.320 1.00 90.06 86 VAL A O 1
ATOM 684 N N . ASP A 1 87 ? -13.368 -5.547 0.905 1.00 83.25 87 ASP A N 1
ATOM 685 C CA . ASP A 1 87 ? -14.208 -4.954 1.932 1.00 83.25 87 ASP A CA 1
ATOM 686 C C . ASP A 1 87 ? -13.347 -4.676 3.169 1.00 83.25 87 ASP A C 1
ATOM 688 O O . ASP A 1 87 ? -12.811 -5.594 3.802 1.00 83.25 87 ASP A O 1
ATOM 692 N N . LEU A 1 88 ? -13.156 -3.392 3.464 1.00 76.81 88 LEU A N 1
ATOM 693 C CA . LEU A 1 88 ? -12.422 -2.946 4.641 1.00 76.81 88 LEU A CA 1
ATOM 694 C C . LEU A 1 88 ? -13.321 -2.916 5.890 1.00 76.81 88 LEU A C 1
ATOM 696 O O . LEU A 1 88 ? -12.801 -2.638 6.970 1.00 76.81 88 LEU A O 1
ATOM 700 N N . GLY A 1 89 ? -14.589 -3.335 5.798 1.00 61.66 89 GLY A N 1
ATOM 701 C CA . GLY A 1 89 ? -15.559 -3.310 6.899 1.00 61.66 89 GLY A CA 1
ATOM 702 C C . GLY A 1 89 ? -16.011 -1.897 7.227 1.00 61.66 89 GLY A C 1
ATOM 703 O O . GLY A 1 89 ? -16.234 -1.658 8.432 1.00 61.66 89 GLY A O 1
#

Sequence (89 aa):
MPYQPKVAEAKIVSHNEKNGLMEVVVVLEDRNHCRVTYETLPSGEKVPTDISRLHKEPCPVCKKDYLCNCMDPYLPEIGEQVSKFVDLG